Protein AF-A0A7X7P8U0-F1 (afdb_monomer)

Solvent-accessible surface area (backbone atoms only — not comparable to full-atom values): 4619 Å² total; per-residue (Å²): 89,81,46,50,47,65,70,36,66,43,88,64,65,46,74,88,55,73,80,70,31,64,79,35,50,39,33,41,34,43,69,78,50,53,72,72,57,54,69,47,45,62,60,49,54,52,50,44,48,75,28,37,32,67,35,81,42,83,39,50,73,76,76,77,75,78,71,81,71,86,75,86,77,88,128

Structure (mmCIF, N/CA/C/O backbone):
data_AF-A0A7X7P8U0-F1
#
_entry.id   AF-A0A7X7P8U0-F1
#
loop_
_atom_site.group_PDB
_atom_site.id
_atom_site.type_symbol
_atom_site.label_atom_id
_atom_site.label_alt_id
_atom_site.label_comp_id
_atom_site.label_asym_id
_atom_site.label_entity_id
_atom_site.label_seq_id
_atom_site.pdbx_PDB_ins_code
_atom_site.Cartn_x
_atom_site.Cartn_y
_atom_site.Cartn_z
_atom_site.occupancy
_atom_site.B_iso_or_equiv
_atom_site.auth_seq_id
_atom_site.auth_comp_id
_atom_site.auth_asym_id
_atom_site.auth_atom_id
_atom_site.pdbx_PDB_model_num
ATOM 1 N N . MET A 1 1 ? -8.296 -3.886 2.427 1.00 82.75 1 MET A N 1
ATOM 2 C CA . MET A 1 1 ? -8.521 -2.846 1.401 1.00 82.75 1 MET A CA 1
ATOM 3 C C . MET A 1 1 ? -7.577 -3.069 0.223 1.00 82.75 1 MET A C 1
ATOM 5 O O . MET A 1 1 ? -6.425 -3.420 0.455 1.00 82.75 1 MET A O 1
ATOM 9 N N . LYS A 1 2 ? -8.037 -2.905 -1.025 1.00 77.38 2 LYS A N 1
ATOM 10 C CA . LYS A 1 2 ? -7.182 -3.003 -2.223 1.00 77.38 2 LYS A CA 1
ATOM 11 C C . LYS A 1 2 ? -7.015 -1.621 -2.849 1.00 77.38 2 LYS A C 1
ATOM 13 O O . LYS A 1 2 ? -8.007 -0.967 -3.139 1.00 77.38 2 LYS A O 1
ATOM 18 N N . LEU A 1 3 ? -5.770 -1.223 -3.066 1.00 80.88 3 LEU A N 1
ATOM 19 C CA . LEU A 1 3 ? -5.367 0.038 -3.669 1.00 80.88 3 LEU A CA 1
ATOM 20 C C . LEU A 1 3 ? -4.574 -0.239 -4.952 1.00 80.88 3 LEU A C 1
ATOM 22 O O . LEU A 1 3 ? -3.840 -1.225 -5.046 1.00 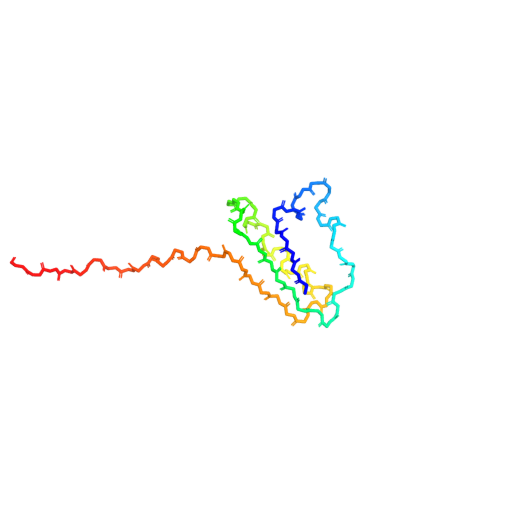80.88 3 LEU A O 1
ATOM 26 N N . ARG A 1 4 ? -4.730 0.624 -5.956 1.00 80.44 4 ARG A N 1
ATOM 27 C CA . ARG A 1 4 ? -4.010 0.535 -7.232 1.00 80.44 4 ARG A CA 1
ATOM 28 C C . ARG A 1 4 ? -2.957 1.637 -7.279 1.00 80.44 4 ARG A C 1
ATOM 30 O O . ARG A 1 4 ? -3.313 2.810 -7.225 1.00 80.44 4 ARG A O 1
ATOM 37 N N . LEU A 1 5 ? -1.678 1.275 -7.396 1.00 76.88 5 LEU A N 1
ATOM 38 C CA . LEU A 1 5 ? -0.589 2.257 -7.335 1.00 76.88 5 LEU A CA 1
ATOM 39 C C . LEU A 1 5 ? -0.703 3.302 -8.456 1.00 76.88 5 LEU A C 1
ATOM 41 O O . LEU A 1 5 ? -0.635 4.491 -8.171 1.00 76.88 5 LEU A O 1
ATOM 45 N N . HIS A 1 6 ? -1.003 2.884 -9.688 1.00 72.50 6 HIS A N 1
ATOM 46 C CA . HIS A 1 6 ? -1.163 3.797 -10.826 1.00 72.50 6 HIS A CA 1
ATOM 47 C C . HIS A 1 6 ? -2.255 4.868 -10.640 1.00 72.50 6 HIS A C 1
ATOM 49 O O . HIS A 1 6 ? -2.172 5.928 -11.251 1.00 72.50 6 HIS A O 1
ATOM 55 N N . GLN A 1 7 ? -3.266 4.615 -9.798 1.00 74.44 7 GLN A N 1
ATOM 56 C CA . GLN A 1 7 ? -4.309 5.597 -9.463 1.00 74.44 7 GLN A CA 1
ATOM 57 C C . GLN A 1 7 ? -3.887 6.513 -8.312 1.00 74.44 7 GLN A C 1
ATOM 59 O O . GLN A 1 7 ? -4.356 7.636 -8.208 1.00 74.44 7 GLN A O 1
ATOM 64 N N . LEU A 1 8 ? -2.985 6.051 -7.446 1.00 71.44 8 LEU A N 1
ATOM 65 C CA . LEU A 1 8 ? -2.467 6.839 -6.329 1.00 71.44 8 LEU A CA 1
ATOM 66 C C . LEU A 1 8 ? -1.338 7.787 -6.747 1.00 71.44 8 LEU A C 1
ATOM 68 O O . LEU A 1 8 ? -1.059 8.746 -6.031 1.00 71.44 8 LEU A O 1
ATOM 72 N N . THR A 1 9 ? -0.689 7.527 -7.885 1.00 68.25 9 THR A N 1
ATOM 73 C CA . THR A 1 9 ? 0.387 8.370 -8.423 1.00 68.25 9 THR A CA 1
ATOM 74 C C . THR A 1 9 ? -0.115 9.556 -9.250 1.00 68.25 9 THR A C 1
ATOM 76 O O . THR A 1 9 ? 0.696 10.363 -9.695 1.00 68.25 9 THR A O 1
ATOM 79 N N . THR A 1 10 ? -1.423 9.671 -9.512 1.00 66.12 10 THR A N 1
ATOM 80 C CA . THR A 1 10 ? -1.977 10.815 -10.252 1.00 66.12 10 THR A CA 1
ATOM 81 C C . THR A 1 10 ? -2.028 12.050 -9.360 1.00 66.12 10 THR A C 1
ATOM 83 O O . THR A 1 10 ? -2.489 11.964 -8.228 1.00 66.12 10 THR A O 1
ATOM 86 N N . SER A 1 11 ? -1.566 13.198 -9.861 1.00 58.59 11 SER A N 1
ATOM 87 C CA . SER A 1 11 ? -1.497 14.438 -9.079 1.00 58.59 11 SER A CA 1
ATOM 88 C C . SER A 1 11 ? -2.900 14.946 -8.685 1.00 58.59 11 SER A C 1
ATOM 90 O O . SER A 1 11 ? -3.731 15.131 -9.579 1.00 58.59 11 SER A O 1
ATOM 92 N N . PRO A 1 12 ? -3.188 15.210 -7.391 1.00 61.75 12 PRO A N 1
ATOM 93 C CA . PRO A 1 12 ? -2.273 15.132 -6.252 1.00 61.75 12 PRO A CA 1
ATOM 94 C C . PRO A 1 12 ? -2.070 13.696 -5.752 1.00 61.75 12 PRO A C 1
ATOM 96 O O . PRO A 1 12 ? -3.026 12.965 -5.493 1.00 61.75 12 PRO A O 1
ATOM 99 N N . THR A 1 13 ? -0.804 13.324 -5.571 1.00 65.88 13 THR A N 1
ATOM 100 C CA . THR A 1 13 ? -0.397 11.996 -5.108 1.00 65.88 13 THR A CA 1
ATOM 101 C C . THR A 1 13 ? -1.095 11.645 -3.792 1.00 65.88 13 THR A C 1
ATOM 103 O O . THR A 1 13 ? -1.148 12.466 -2.876 1.00 65.88 13 THR A O 1
ATOM 106 N N . TYR A 1 14 ? -1.609 10.418 -3.689 1.00 67.69 14 TYR A N 1
ATOM 107 C CA . TYR A 1 14 ? -2.285 9.885 -2.496 1.00 67.69 14 TYR A CA 1
ATOM 108 C C . TYR A 1 14 ? -3.635 10.528 -2.140 1.00 67.69 14 TYR A C 1
ATOM 110 O O . TYR A 1 14 ? -4.091 10.362 -1.010 1.00 67.69 14 TYR A O 1
ATOM 118 N N . ARG A 1 15 ? -4.300 11.222 -3.075 1.00 67.94 15 ARG A N 1
ATOM 119 C CA . ARG A 1 15 ? -5.616 11.848 -2.835 1.00 67.94 15 ARG A CA 1
ATOM 120 C C . ARG A 1 15 ? -6.648 10.904 -2.218 1.00 67.94 15 ARG A C 1
ATOM 122 O O . ARG A 1 15 ? -7.385 11.307 -1.327 1.00 67.94 15 ARG A O 1
ATOM 129 N N . ASP A 1 16 ? -6.679 9.663 -2.688 1.00 70.94 16 ASP A N 1
ATOM 130 C CA . ASP A 1 16 ? -7.641 8.647 -2.254 1.00 70.94 16 ASP A C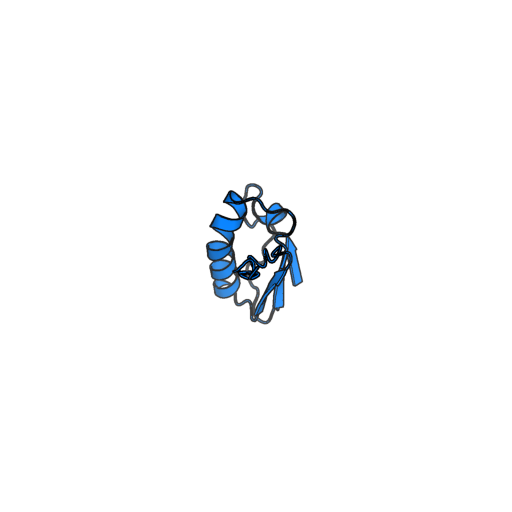A 1
ATOM 131 C C . ASP A 1 16 ? -7.129 7.785 -1.091 1.00 70.94 16 ASP A C 1
ATOM 133 O O . ASP A 1 16 ? -7.700 6.733 -0.800 1.00 70.94 16 ASP A O 1
ATOM 137 N N . LEU A 1 17 ? -6.034 8.186 -0.432 1.00 77.19 17 LEU A N 1
ATOM 138 C CA . LEU A 1 17 ? -5.493 7.447 0.700 1.00 77.19 17 LEU A CA 1
ATOM 139 C C . LEU A 1 17 ? -6.075 7.974 2.023 1.00 77.19 17 LEU A C 1
ATOM 141 O O . LEU A 1 17 ? -5.793 9.123 2.379 1.00 77.19 17 LEU A O 1
ATOM 145 N N . PRO A 1 18 ? -6.812 7.143 2.788 1.00 81.38 18 PRO A N 1
ATOM 146 C CA . PRO A 1 18 ? -7.291 7.515 4.116 1.00 81.38 18 PRO A CA 1
ATOM 147 C C . PRO A 1 18 ? -6.146 7.977 5.021 1.00 81.38 18 PRO A C 1
ATOM 149 O O . PRO A 1 18 ? -5.023 7.472 4.922 1.00 81.38 18 PRO A O 1
ATOM 152 N N . GLU A 1 19 ? -6.417 8.954 5.885 1.00 82.25 19 GLU A N 1
ATOM 153 C CA . GLU A 1 19 ? -5.432 9.473 6.844 1.00 82.25 19 GLU A CA 1
ATOM 154 C C . GLU A 1 19 ? -5.060 8.444 7.918 1.00 82.25 19 GLU A C 1
ATOM 156 O O . GLU A 1 19 ? -3.892 8.360 8.292 1.00 82.25 19 GLU A O 1
ATOM 161 N N . ASP A 1 20 ? -6.026 7.615 8.319 1.00 86.00 20 ASP A N 1
ATOM 162 C CA . ASP A 1 20 ? -5.871 6.543 9.296 1.00 86.00 20 ASP A CA 1
ATOM 163 C C . ASP A 1 20 ? -6.130 5.180 8.642 1.00 86.00 20 ASP A C 1
ATOM 165 O O . ASP A 1 20 ? -7.155 4.951 7.990 1.00 86.00 20 ASP A O 1
ATOM 169 N N . LEU A 1 21 ? -5.157 4.286 8.784 1.00 87.31 21 LEU A N 1
ATOM 170 C CA . LEU A 1 21 ? -5.162 2.924 8.266 1.00 87.31 21 LEU A CA 1
ATOM 171 C C . LEU A 1 21 ? -4.933 1.900 9.382 1.00 87.31 21 LEU A C 1
ATOM 173 O O . LEU A 1 21 ?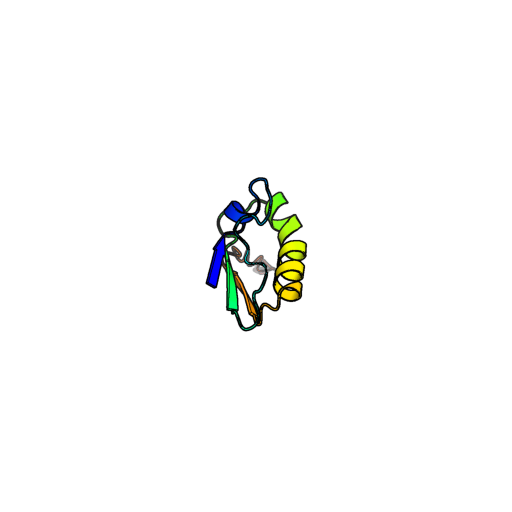 -4.611 0.746 9.072 1.00 87.31 21 LEU A O 1
ATOM 177 N N . ASP A 1 22 ? -5.116 2.282 10.648 1.00 90.62 22 ASP A N 1
ATOM 178 C CA . ASP A 1 22 ? -4.899 1.388 11.778 1.00 90.62 22 ASP A CA 1
ATOM 179 C C . ASP A 1 22 ? -5.721 0.096 11.667 1.00 90.62 22 ASP A C 1
ATOM 181 O O . ASP A 1 22 ? -6.899 0.083 11.300 1.00 90.62 22 ASP A O 1
ATOM 185 N N . GLY A 1 23 ? -5.061 -1.039 11.897 1.00 86.69 23 GLY A N 1
ATOM 186 C CA . GLY A 1 23 ? -5.679 -2.364 11.788 1.00 86.69 23 GLY A CA 1
ATOM 187 C C . GLY A 1 23 ? -5.984 -2.848 10.360 1.00 86.69 23 GLY A C 1
ATOM 188 O O . GLY A 1 23 ? -6.340 -4.017 10.179 1.00 86.69 23 GLY A O 1
ATOM 189 N N . TYR A 1 24 ? -5.812 -2.027 9.317 1.00 88.81 24 TYR A N 1
ATOM 190 C CA . TYR A 1 24 ? -6.154 -2.431 7.952 1.00 88.81 24 TYR A CA 1
ATOM 191 C C . TYR A 1 24 ? -5.045 -3.235 7.260 1.00 88.81 24 TYR A C 1
ATOM 193 O O . TYR A 1 24 ? -3.865 -2.882 7.251 1.00 88.81 24 TYR A O 1
ATOM 201 N N . ALA A 1 25 ? -5.458 -4.299 6.566 1.00 88.44 25 ALA A N 1
ATOM 202 C CA . ALA A 1 25 ? -4.626 -4.978 5.579 1.00 88.44 25 ALA A CA 1
ATOM 203 C C . ALA A 1 25 ? -4.789 -4.316 4.201 1.00 88.44 25 ALA A C 1
ATOM 205 O O . ALA A 1 25 ? -5.869 -4.355 3.602 1.00 88.44 25 ALA A O 1
ATOM 206 N N . ILE A 1 26 ? -3.714 -3.726 3.686 1.00 88.00 26 ILE A N 1
ATOM 207 C CA . ILE A 1 26 ? -3.656 -2.998 2.419 1.00 88.00 26 ILE A CA 1
ATOM 208 C C . ILE A 1 26 ? -2.999 -3.869 1.353 1.00 88.00 26 ILE A C 1
ATOM 210 O O . ILE A 1 26 ? -1.904 -4.386 1.543 1.00 88.00 26 ILE A O 1
ATOM 214 N N . THR A 1 27 ? -3.659 -4.031 0.212 1.00 88.62 27 THR A N 1
ATOM 215 C CA . THR A 1 27 ? -3.078 -4.674 -0.972 1.00 88.62 27 THR A CA 1
ATOM 216 C C . THR A 1 27 ? -2.764 -3.613 -2.013 1.00 88.62 27 THR A C 1
ATOM 218 O O . THR A 1 27 ? -3.690 -2.983 -2.512 1.00 88.62 27 THR A O 1
ATOM 221 N N . LEU A 1 28 ? -1.489 -3.429 -2.342 1.00 86.44 28 LEU A N 1
ATOM 222 C CA . LEU A 1 28 ? -1.014 -2.569 -3.419 1.00 86.44 28 LEU A CA 1
ATOM 223 C C . LEU A 1 28 ? -0.880 -3.378 -4.701 1.00 86.44 28 LEU A C 1
ATOM 225 O O . LEU A 1 28 ? -0.077 -4.302 -4.777 1.00 86.44 28 LEU A O 1
ATOM 229 N N . ASP A 1 29 ? -1.668 -3.030 -5.707 1.00 85.94 29 ASP A N 1
ATOM 230 C CA . ASP A 1 29 ? -1.586 -3.648 -7.023 1.00 85.94 29 ASP A CA 1
ATOM 231 C C . ASP A 1 29 ? -0.700 -2.819 -7.959 1.00 85.94 29 ASP A C 1
ATOM 233 O O . ASP A 1 29 ? -1.005 -1.652 -8.228 1.00 85.94 29 ASP A O 1
ATOM 237 N N . ILE A 1 30 ? 0.373 -3.441 -8.449 1.00 85.44 30 ILE A N 1
ATOM 238 C CA . ILE A 1 30 ? 1.389 -2.826 -9.316 1.00 85.44 30 ILE A CA 1
ATOM 239 C C . ILE A 1 30 ? 1.356 -3.371 -10.753 1.00 85.44 30 ILE A C 1
ATOM 241 O O . ILE A 1 30 ? 2.276 -3.137 -11.525 1.00 85.44 30 ILE A O 1
ATOM 245 N N . SER A 1 31 ? 0.298 -4.099 -11.130 1.00 83.12 31 SER A N 1
ATOM 246 C CA . SER A 1 31 ? 0.210 -4.812 -12.419 1.00 83.12 31 SER A CA 1
ATOM 247 C C . SER A 1 31 ? 0.309 -3.897 -13.650 1.00 83.12 31 SER A C 1
ATOM 249 O O . SER A 1 31 ? 0.618 -4.366 -14.739 1.00 83.12 31 SER A O 1
ATOM 251 N N . HIS A 1 32 ? 0.023 -2.606 -13.472 1.00 81.38 32 HIS A N 1
ATOM 252 C CA . HIS A 1 32 ? 0.058 -1.570 -14.507 1.00 81.38 32 HIS A CA 1
ATOM 253 C C . HIS A 1 32 ? 0.988 -0.423 -14.102 1.00 81.38 32 HIS A C 1
ATOM 255 O O . HIS A 1 32 ? 0.640 0.737 -14.297 1.00 81.38 32 HIS A O 1
ATOM 261 N N . CYS A 1 33 ? 2.101 -0.743 -13.437 1.00 80.00 33 CYS A N 1
ATOM 262 C CA . CYS A 1 33 ? 3.072 0.2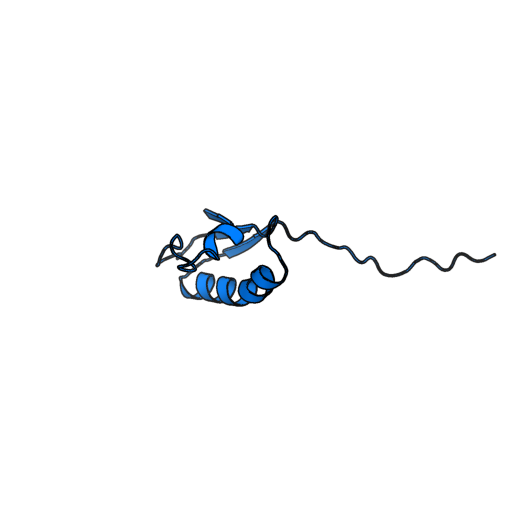56 -13.016 1.00 80.00 33 CYS A CA 1
ATOM 263 C C . CYS A 1 33 ? 4.367 0.180 -13.814 1.00 80.00 33 CYS A C 1
ATOM 265 O O . CYS A 1 33 ? 4.952 -0.893 -13.953 1.00 80.00 33 CYS A O 1
ATOM 267 N N . ASP A 1 34 ? 4.816 1.342 -14.279 1.00 81.62 34 ASP A N 1
ATOM 268 C CA . ASP A 1 34 ? 6.103 1.515 -14.949 1.00 81.62 34 ASP A CA 1
ATOM 269 C C . ASP A 1 34 ? 7.244 1.714 -13.936 1.00 81.62 34 ASP A C 1
ATOM 271 O O . ASP A 1 34 ? 7.015 1.897 -12.736 1.00 81.62 34 ASP A O 1
ATOM 275 N N . ALA A 1 35 ? 8.493 1.702 -14.413 1.00 80.56 35 ALA A N 1
ATOM 276 C CA . ALA A 1 35 ? 9.687 1.804 -13.569 1.00 80.56 35 ALA A CA 1
ATOM 277 C C . ALA A 1 35 ? 9.684 3.042 -12.647 1.00 80.56 35 ALA A C 1
ATOM 279 O O . ALA A 1 35 ? 10.035 2.927 -11.474 1.00 80.56 35 ALA A O 1
ATOM 280 N N . ASP A 1 36 ? 9.210 4.192 -13.134 1.00 80.56 36 ASP A N 1
ATOM 281 C CA . ASP A 1 36 ? 9.099 5.420 -12.335 1.00 80.56 36 ASP A CA 1
ATOM 282 C C . ASP A 1 36 ? 8.073 5.292 -11.200 1.00 80.56 36 ASP A C 1
ATOM 284 O O . ASP A 1 36 ? 8.286 5.772 -10.087 1.00 80.56 36 ASP A O 1
ATOM 288 N N . GLN A 1 37 ? 6.963 4.591 -11.444 1.00 79.50 37 GLN A N 1
ATOM 289 C CA . GLN A 1 37 ? 5.953 4.331 -10.415 1.00 79.50 37 GLN A CA 1
ATOM 290 C C . GLN A 1 37 ? 6.449 3.300 -9.398 1.00 79.50 37 GLN A C 1
ATOM 292 O O . GLN A 1 37 ? 6.141 3.400 -8.212 1.00 79.50 37 GLN A O 1
ATOM 297 N N . LEU A 1 38 ? 7.257 2.331 -9.831 1.00 80.94 38 LEU A N 1
ATOM 298 C CA . LEU A 1 38 ? 7.911 1.389 -8.925 1.00 80.94 38 LEU A CA 1
ATO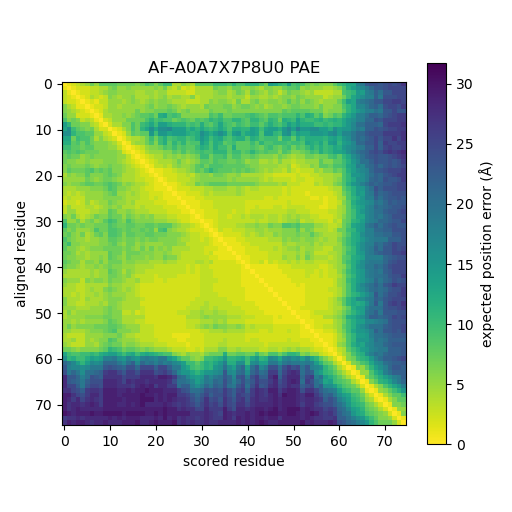M 299 C C . LEU A 1 38 ? 8.981 2.064 -8.061 1.00 80.94 38 LEU A C 1
ATOM 301 O O . LEU A 1 38 ? 9.145 1.671 -6.909 1.00 80.94 38 LEU A O 1
ATOM 305 N N . ALA A 1 39 ? 9.649 3.111 -8.554 1.00 83.88 39 ALA A N 1
ATOM 306 C CA . ALA A 1 39 ? 10.632 3.864 -7.774 1.00 83.88 39 ALA A CA 1
ATOM 307 C C . ALA A 1 39 ? 10.019 4.543 -6.535 1.00 83.88 39 ALA A C 1
ATOM 309 O O . ALA A 1 39 ? 10.694 4.698 -5.518 1.00 83.88 39 ALA A O 1
ATOM 310 N N . ILE A 1 40 ? 8.730 4.901 -6.581 1.00 82.44 40 ILE A N 1
ATOM 311 C CA . ILE A 1 40 ? 8.022 5.510 -5.444 1.00 82.44 40 ILE A CA 1
ATOM 312 C C . ILE A 1 40 ? 7.283 4.494 -4.558 1.00 82.44 40 ILE A C 1
ATOM 314 O O . ILE A 1 40 ? 6.701 4.875 -3.540 1.00 82.44 40 ILE A O 1
ATOM 318 N N . LEU A 1 41 ? 7.292 3.205 -4.918 1.00 84.75 41 LEU A N 1
ATOM 319 C CA . LEU A 1 41 ? 6.595 2.152 -4.173 1.00 84.75 41 LEU A CA 1
ATOM 320 C C . LEU A 1 41 ? 7.096 2.059 -2.728 1.00 84.75 41 LEU A C 1
ATOM 322 O O . LEU A 1 41 ? 6.294 1.892 -1.811 1.00 84.75 41 LEU A O 1
ATOM 326 N N . ASP A 1 42 ? 8.405 2.200 -2.524 1.00 86.19 42 ASP A N 1
ATOM 327 C CA . ASP A 1 42 ? 9.024 2.118 -1.201 1.00 86.19 42 ASP A CA 1
ATOM 328 C C . ASP A 1 42 ? 8.527 3.248 -0.284 1.00 86.19 42 ASP A C 1
ATOM 330 O O . ASP A 1 42 ? 8.029 3.005 0.818 1.00 86.19 42 ASP A O 1
ATOM 334 N N . ALA A 1 43 ? 8.521 4.480 -0.806 1.00 86.88 43 ALA A N 1
ATOM 335 C CA . ALA A 1 43 ? 7.981 5.645 -0.112 1.00 86.88 43 ALA A CA 1
ATOM 336 C C . ALA A 1 43 ? 6.494 5.470 0.236 1.00 86.88 43 ALA A C 1
ATOM 338 O O . ALA A 1 43 ? 6.076 5.804 1.346 1.00 86.88 43 ALA A O 1
ATOM 339 N N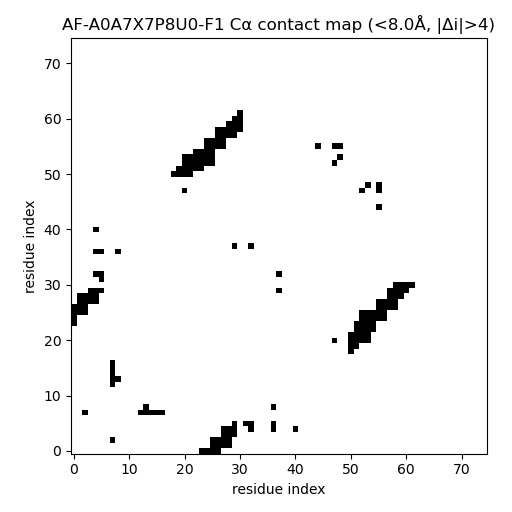 . LEU A 1 44 ? 5.698 4.889 -0.669 1.00 85.12 44 LEU A N 1
ATOM 340 C CA . LEU A 1 44 ? 4.291 4.604 -0.394 1.00 85.12 44 LEU A CA 1
ATOM 341 C C . LEU A 1 44 ? 4.120 3.544 0.703 1.00 85.12 44 LEU A C 1
ATOM 343 O O . LEU A 1 44 ? 3.247 3.684 1.555 1.00 85.12 44 LEU A O 1
ATOM 347 N N . ILE A 1 45 ? 4.934 2.487 0.724 1.00 87.75 45 ILE A N 1
ATOM 348 C CA . ILE A 1 45 ? 4.860 1.460 1.775 1.00 87.75 45 ILE A CA 1
ATOM 349 C C . ILE A 1 45 ? 5.186 2.064 3.146 1.00 87.75 45 ILE A C 1
ATOM 351 O O . ILE A 1 45 ? 4.503 1.752 4.127 1.00 87.75 45 ILE A O 1
ATOM 355 N N . ILE A 1 46 ? 6.197 2.934 3.216 1.00 89.69 46 ILE A N 1
ATOM 356 C CA . ILE A 1 46 ? 6.547 3.670 4.438 1.00 89.69 46 ILE A CA 1
ATOM 357 C C . ILE A 1 46 ? 5.363 4.530 4.886 1.00 89.69 46 ILE A C 1
ATOM 359 O O . ILE A 1 46 ? 4.982 4.486 6.055 1.00 89.69 46 ILE A O 1
ATOM 363 N N . GLU A 1 47 ? 4.739 5.252 3.958 1.00 88.00 47 GLU A N 1
ATOM 364 C CA . GLU A 1 47 ? 3.587 6.104 4.243 1.00 88.00 47 GLU A CA 1
ATOM 365 C C . GLU A 1 47 ? 2.387 5.309 4.779 1.00 88.00 47 GLU A C 1
ATOM 367 O O . GLU A 1 47 ? 1.785 5.694 5.780 1.00 88.00 47 GLU A O 1
ATOM 372 N N . LEU A 1 48 ? 2.071 4.158 4.178 1.00 88.81 48 LEU A N 1
ATOM 373 C CA . LEU A 1 48 ? 0.998 3.279 4.652 1.00 88.81 48 LEU A CA 1
ATOM 374 C C . LEU A 1 48 ? 1.251 2.786 6.079 1.00 88.81 48 LEU A C 1
ATOM 376 O O . LEU A 1 48 ? 0.339 2.779 6.904 1.00 88.81 48 LEU A O 1
ATOM 380 N N . ARG A 1 49 ? 2.491 2.387 6.382 1.00 88.19 49 ARG A N 1
ATOM 381 C CA . ARG A 1 49 ? 2.881 1.948 7.729 1.00 88.19 49 ARG A CA 1
ATOM 382 C C . ARG A 1 49 ? 2.830 3.093 8.734 1.00 88.19 49 ARG A C 1
ATOM 384 O O . ARG A 1 49 ? 2.371 2.885 9.851 1.00 88.19 49 ARG A O 1
ATOM 391 N N . ARG A 1 50 ? 3.254 4.296 8.336 1.0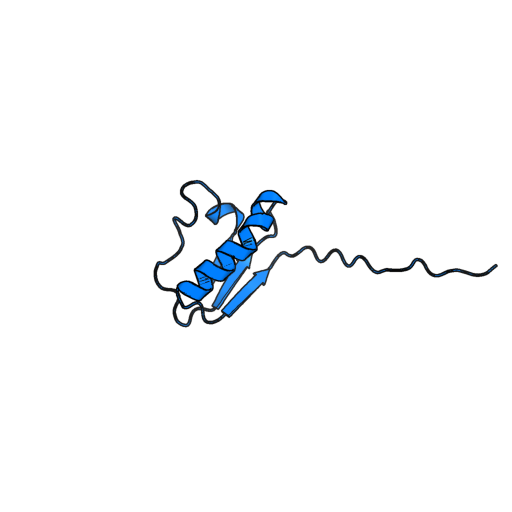0 90.00 50 ARG A N 1
ATOM 392 C CA . ARG A 1 50 ? 3.175 5.508 9.164 1.00 90.00 50 ARG A CA 1
ATOM 393 C C . ARG A 1 50 ? 1.733 5.831 9.562 1.00 90.00 50 ARG A C 1
ATOM 395 O O . ARG A 1 50 ? 1.513 6.314 10.664 1.00 90.00 50 ARG A O 1
ATOM 402 N N . ARG A 1 51 ? 0.770 5.524 8.690 1.00 89.06 51 ARG A N 1
ATOM 403 C CA . ARG A 1 51 ? -0.673 5.680 8.931 1.00 89.06 51 ARG A CA 1
ATOM 404 C C . ARG A 1 51 ? -1.319 4.512 9.687 1.00 89.06 51 ARG A C 1
ATOM 406 O O . ARG A 1 51 ? -2.532 4.489 9.813 1.00 89.06 51 ARG A O 1
ATOM 413 N N . GLY A 1 52 ? -0.546 3.531 10.157 1.00 90.56 52 GLY A N 1
ATOM 414 C CA . GLY A 1 52 ? -1.061 2.432 10.983 1.00 90.56 52 GLY A CA 1
ATOM 415 C C . GLY A 1 52 ? -1.434 1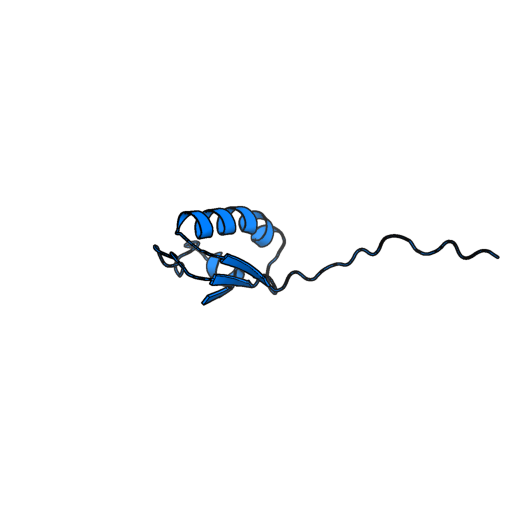.154 10.227 1.00 90.56 52 GLY A C 1
ATOM 416 O O . GLY A 1 52 ? -1.931 0.215 10.842 1.00 90.56 52 GLY A O 1
ATOM 417 N N . ALA A 1 53 ? -1.165 1.046 8.919 1.00 91.06 53 ALA A N 1
ATOM 418 C CA . ALA A 1 53 ? -1.502 -0.169 8.174 1.00 91.06 53 ALA A CA 1
ATOM 419 C C . ALA A 1 53 ? -0.885 -1.426 8.820 1.00 91.06 53 ALA A C 1
ATOM 421 O O . ALA A 1 53 ? 0.330 -1.635 8.782 1.00 91.06 53 ALA A O 1
ATOM 422 N N . ALA A 1 54 ? -1.738 -2.306 9.351 1.00 90.19 54 ALA A N 1
ATOM 423 C CA . ALA A 1 54 ? -1.323 -3.529 10.038 1.00 90.19 54 ALA A CA 1
ATOM 424 C C . ALA A 1 54 ? -0.620 -4.524 9.102 1.00 90.19 54 ALA A C 1
ATOM 426 O O . ALA A 1 54 ? 0.215 -5.326 9.526 1.00 90.19 54 ALA A O 1
ATOM 427 N N . ARG A 1 55 ? -0.951 -4.490 7.805 1.00 88.56 55 ARG A N 1
ATOM 428 C CA . ARG A 1 55 ? -0.314 -5.334 6.790 1.00 88.56 55 ARG A CA 1
ATOM 429 C C . ARG A 1 55 ? -0.305 -4.641 5.438 1.00 88.56 55 ARG A C 1
ATOM 431 O O . ARG A 1 55 ? -1.331 -4.131 5.006 1.00 88.56 55 ARG A O 1
ATOM 438 N N . VAL A 1 56 ? 0.818 -4.716 4.726 1.00 88.00 56 VAL A N 1
ATOM 439 C CA . VAL A 1 56 ? 0.927 -4.274 3.329 1.00 88.00 56 VAL A CA 1
ATOM 440 C C . VAL A 1 56 ? 1.320 -5.469 2.464 1.00 88.00 56 VAL A C 1
ATOM 442 O O . VAL A 1 56 ? 2.301 -6.153 2.751 1.00 88.00 56 VAL A O 1
ATOM 445 N N . VAL A 1 57 ? 0.531 -5.753 1.432 1.00 88.38 57 VAL A N 1
ATOM 446 C CA . VAL A 1 57 ? 0.732 -6.850 0.478 1.00 88.38 57 VAL A CA 1
ATOM 447 C C . VAL A 1 57 ? 0.914 -6.256 -0.907 1.00 88.38 57 VAL A C 1
ATOM 449 O O . VAL A 1 57 ? 0.095 -5.452 -1.337 1.00 88.38 57 VAL A O 1
ATOM 452 N N . ILE A 1 58 ? 1.956 -6.668 -1.621 1.00 87.00 58 ILE A N 1
ATOM 453 C CA . ILE A 1 58 ? 2.208 -6.229 -2.994 1.00 87.00 58 ILE A CA 1
ATOM 454 C C . ILE A 1 58 ? 1.690 -7.318 -3.936 1.00 87.00 58 ILE A C 1
ATOM 456 O O . ILE A 1 58 ? 2.107 -8.472 -3.855 1.00 87.00 58 ILE A O 1
ATOM 460 N N . ALA A 1 59 ? 0.758 -6.958 -4.809 1.00 84.19 59 ALA A N 1
ATOM 461 C CA . ALA A 1 59 ? 0.165 -7.821 -5.821 1.00 84.19 59 ALA A CA 1
ATOM 462 C C . ALA A 1 59 ? 0.523 -7.301 -7.215 1.00 84.19 59 ALA A C 1
ATOM 464 O O . ALA A 1 59 ? 0.624 -6.097 -7.425 1.00 84.19 59 ALA A O 1
ATOM 465 N N . GLY A 1 60 ? 0.701 -8.197 -8.183 1.00 74.81 60 GLY A N 1
ATOM 466 C CA . GLY A 1 60 ? 1.049 -7.790 -9.547 1.00 74.81 60 GLY A CA 1
ATOM 467 C C . GLY A 1 60 ? 2.542 -7.572 -9.784 1.00 74.81 60 GLY A C 1
ATOM 468 O O . GLY A 1 60 ? 2.905 -7.121 -10.865 1.00 74.81 60 GLY A O 1
ATOM 469 N N . MET A 1 61 ? 3.419 -7.943 -8.836 1.00 65.06 61 MET A N 1
ATOM 470 C CA . MET A 1 61 ? 4.815 -8.222 -9.183 1.00 65.06 61 MET A CA 1
ATOM 471 C C . MET A 1 61 ? 4.793 -9.316 -10.243 1.00 65.06 61 MET A C 1
ATOM 473 O O . MET A 1 61 ? 4.550 -10.488 -9.937 1.00 65.06 61 MET A O 1
ATOM 477 N N . ARG A 1 62 ? 5.024 -8.932 -11.502 1.00 55.72 62 ARG A N 1
ATOM 478 C CA . ARG A 1 62 ? 5.442 -9.873 -12.529 1.00 55.72 62 ARG A CA 1
ATOM 479 C C . ARG A 1 62 ? 6.764 -10.404 -12.006 1.00 55.72 62 ARG A C 1
ATOM 481 O O . ARG A 1 62 ? 7.783 -9.729 -12.060 1.00 55.72 62 ARG A O 1
ATOM 488 N N . ARG A 1 63 ? 6.708 -11.555 -11.342 1.00 46.88 63 ARG A N 1
ATOM 489 C CA . ARG A 1 63 ? 7.890 -12.270 -10.896 1.00 46.88 63 ARG A CA 1
ATOM 490 C C . ARG A 1 63 ? 8.605 -12.642 -12.188 1.00 46.88 63 ARG A C 1
ATOM 492 O O . ARG A 1 63 ? 8.306 -13.680 -12.770 1.00 46.88 63 ARG A O 1
ATOM 499 N N . GLU A 1 64 ? 9.487 -11.779 -12.681 1.00 50.53 64 GLU A N 1
ATOM 500 C CA . GLU A 1 64 ? 10.568 -12.234 -13.537 1.00 50.53 64 GLU A CA 1
ATOM 501 C C . GLU A 1 64 ? 11.391 -13.144 -12.637 1.00 50.53 64 GLU A C 1
ATOM 503 O O . GLU A 1 64 ? 12.255 -12.735 -11.865 1.00 50.53 64 GLU A O 1
ATOM 508 N N . ILE A 1 65 ? 11.003 -14.419 -12.647 1.00 49.41 65 ILE A N 1
ATOM 509 C CA . ILE A 1 65 ? 11.879 -15.501 -12.263 1.00 49.41 65 ILE A CA 1
ATOM 510 C C . ILE A 1 65 ? 12.958 -15.464 -13.339 1.00 49.41 65 ILE A C 1
ATOM 512 O O . ILE A 1 65 ? 12.883 -16.186 -14.330 1.00 49.41 65 ILE A O 1
ATOM 516 N N . THR A 1 66 ? 13.955 -14.600 -13.167 1.00 48.66 66 THR A N 1
ATOM 517 C CA . THR A 1 66 ? 15.244 -14.770 -13.827 1.00 48.66 66 THR A CA 1
ATOM 518 C C . THR A 1 66 ? 15.868 -15.987 -13.162 1.00 48.66 66 THR A C 1
ATOM 520 O O . THR A 1 66 ? 16.676 -15.898 -12.239 1.00 48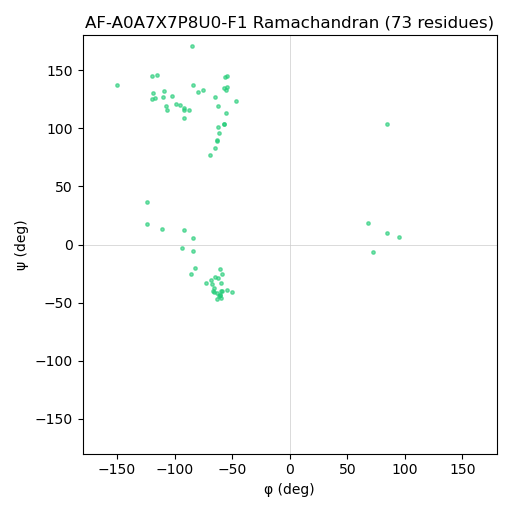.66 66 THR A O 1
ATOM 523 N N . GLY A 1 67 ? 15.368 -17.156 -13.565 1.00 41.97 67 GLY A N 1
ATOM 524 C CA . GLY A 1 67 ? 15.941 -18.447 -13.261 1.00 41.97 67 GLY A CA 1
ATOM 525 C C . GLY A 1 67 ? 17.313 -18.465 -13.898 1.00 41.97 67 GLY A C 1
ATOM 526 O O . GLY A 1 67 ? 17.450 -18.600 -15.111 1.00 41.97 67 GLY A O 1
ATOM 527 N N . GLY A 1 68 ? 18.327 -18.250 -13.069 1.00 50.69 68 GLY A N 1
ATOM 528 C CA . GLY A 1 68 ? 19.706 -18.428 -13.464 1.00 50.69 68 GLY A CA 1
ATOM 529 C C . GLY A 1 68 ? 19.954 -19.845 -13.988 1.00 50.69 68 GLY A C 1
ATOM 530 O O . GLY A 1 68 ? 19.456 -20.821 -13.430 1.00 50.69 68 GLY A O 1
ATOM 531 N N . ARG A 1 69 ? 20.842 -19.888 -14.990 1.00 51.91 69 ARG A N 1
ATOM 532 C CA . ARG A 1 69 ? 21.509 -21.029 -15.642 1.00 51.91 69 ARG A CA 1
ATOM 533 C C . ARG A 1 69 ? 20.722 -21.726 -16.764 1.00 51.91 69 ARG A C 1
ATOM 535 O O . ARG A 1 69 ? 19.924 -22.616 -16.479 1.00 51.91 69 ARG A O 1
ATOM 542 N N . PRO A 1 70 ? 21.069 -21.478 -18.044 1.00 50.81 70 PRO A N 1
ATOM 543 C CA . PRO A 1 70 ? 21.039 -22.563 -19.009 1.00 50.81 70 PRO A CA 1
ATOM 544 C C . PRO A 1 70 ? 22.062 -23.607 -18.548 1.00 50.81 70 PRO A C 1
ATOM 546 O O . PRO A 1 70 ? 23.246 -23.324 -18.355 1.00 50.81 70 PRO A O 1
ATOM 549 N N . THR A 1 71 ? 21.563 -24.804 -18.279 1.00 55.97 71 THR A N 1
ATOM 550 C CA . THR A 1 71 ? 22.343 -26.019 -18.076 1.00 55.97 71 THR A CA 1
ATOM 551 C C . THR A 1 71 ? 23.397 -26.146 -19.169 1.00 55.97 71 THR A C 1
ATOM 553 O O . THR A 1 71 ? 23.062 -26.170 -20.351 1.00 55.97 71 THR A O 1
ATOM 556 N N . ALA A 1 72 ? 24.663 -26.257 -18.765 1.00 55.47 72 ALA A N 1
ATOM 557 C CA . ALA A 1 72 ? 25.695 -26.833 -19.608 1.00 55.47 72 ALA A CA 1
ATOM 558 C C . ALA A 1 72 ? 25.235 -28.247 -19.984 1.00 55.47 72 ALA A C 1
ATOM 560 O O . ALA A 1 72 ? 25.239 -29.150 -19.146 1.00 55.47 72 ALA A O 1
ATOM 561 N N . GLN A 1 73 ? 24.764 -28.411 -21.217 1.00 50.91 73 GLN A N 1
ATOM 562 C CA . GLN A 1 73 ? 24.495 -29.715 -21.791 1.00 50.91 73 GLN A CA 1
ATOM 563 C C . GLN A 1 73 ? 25.757 -30.150 -22.522 1.00 50.91 73 GLN A C 1
ATOM 565 O O . GLN A 1 73 ? 26.143 -29.568 -23.532 1.00 50.91 73 GLN A O 1
ATOM 570 N N . ALA A 1 74 ? 26.415 -31.135 -21.920 1.00 47.72 74 ALA A N 1
ATOM 571 C CA . ALA A 1 74 ? 27.510 -31.880 -22.500 1.00 47.72 74 ALA A CA 1
ATOM 572 C C . ALA A 1 74 ? 27.086 -32.527 -23.826 1.00 47.72 74 ALA A C 1
ATOM 574 O O . ALA A 1 74 ? 26.027 -33.157 -23.896 1.00 47.72 74 ALA A O 1
ATOM 575 N N . ALA A 1 75 ? 27.952 -32.397 -24.826 1.00 50.78 75 ALA A N 1
ATOM 576 C CA . ALA A 1 75 ? 28.184 -33.364 -25.891 1.00 50.78 75 ALA A CA 1
ATOM 577 C C . ALA A 1 75 ? 29.618 -33.165 -26.393 1.00 50.78 75 ALA A C 1
ATOM 579 O O . ALA A 1 75 ? 29.984 -31.991 -26.631 1.00 50.78 75 ALA A O 1
#

Sequence (75 aa):
MKLRLHQLTTSPTYRDLPEDLDGYAITLDISHCDADQLAILDALIIELRRRGAARVVIAGMRREITGGRPTAQAA

Mean predicted aligned error: 10.16 Å

Radius of gyration: 16.73 Å; Cα contacts (8 Å, |Δi|>4): 89; chains: 1; bounding box: 37×48×38 Å

Nearest PDB structures (foldseek):
  8ynr-assembly1_A  TM=7.688E-01  e=2.243E+00  Homo sapiens
  5oxf-assembly1_C  TM=4.475E-01  e=5.673E+00  Campylobacter jejuni

Foldseek 3Di:
DEDELVVQCPPVHNPVPDQAQAPAAYEYECLPPDPVSVVCVVVVVVSNVVRHNPHYHYHNPPPPPPPDDDDPDDD

pLDDT: mean 75.74, std 14.19, range [41.97, 91.06]

Secondary structure (DSSP, 8-state):
-EEEHHHHSSSSTTTT--S--BT-EEEEE-TT--HHHHHTHHHHHHHHHHTTBSEEEEE----------------